Protein AF-A0A7Y4SAD2-F1 (afdb_monomer_lite)

Foldseek 3Di:
DDPPPPPPDPDDDPDVQFDWDQDPPPRDTHGPVCVVVCCVPVVVVVPPDPPPPDPPPDD

Sequence (59 aa):
MTTSKRTWGTKPESNQTSLRFCCPHCTEWIRNTEFETHINLVHPEVKPLPLKKPPPLMH

pLDDT: mean 70.87, std 15.79, range [37.59, 90.88]

Secondary structure (DSSP, 8-state):
-------------S-TT--EEE-TTT--EEEGGGHHHHHHHH-GGG-PPP---PPP---

Radius of gyration: 18.54 Å; chains: 1; bounding box: 24×64×36 Å

Structure (mmCIF, N/CA/C/O backbone):
data_AF-A0A7Y4SAD2-F1
#
_entry.id   AF-A0A7Y4SAD2-F1
#
loop_
_atom_site.group_PDB
_atom_site.id
_atom_site.type_symbol
_atom_site.label_atom_id
_atom_site.label_alt_id
_atom_site.label_comp_id
_atom_site.label_asym_id
_atom_site.label_entity_id
_atom_site.label_seq_id
_atom_site.pdbx_PDB_ins_code
_atom_site.Cartn_x
_atom_site.Cartn_y
_atom_site.Cartn_z
_atom_site.occupancy
_atom_site.B_iso_or_equiv
_atom_site.auth_seq_id
_atom_site.auth_comp_id
_atom_site.auth_asym_id
_atom_site.auth_atom_id
_atom_site.pdbx_PDB_model_num
ATOM 1 N N . MET A 1 1 ? 6.320 -34.320 18.447 1.00 37.59 1 MET A N 1
ATOM 2 C CA . MET A 1 1 ? 6.494 -33.173 17.530 1.00 37.59 1 MET A CA 1
ATOM 3 C C . MET A 1 1 ? 5.369 -32.192 17.829 1.00 37.59 1 MET A C 1
ATOM 5 O O . MET A 1 1 ? 4.226 -32.475 17.504 1.00 37.59 1 MET A O 1
ATOM 9 N N . THR A 1 2 ? 5.641 -31.130 18.583 1.00 39.62 2 THR A N 1
ATOM 10 C CA . THR A 1 2 ? 4.629 -30.150 19.000 1.00 39.62 2 THR A CA 1
ATOM 11 C C . THR A 1 2 ? 4.392 -29.158 17.865 1.00 39.62 2 THR A C 1
ATOM 13 O O . THR A 1 2 ? 5.174 -28.240 17.633 1.00 39.62 2 THR A O 1
ATOM 16 N N . THR A 1 3 ? 3.320 -29.370 17.105 1.00 46.12 3 THR A N 1
ATOM 17 C CA . THR A 1 3 ? 2.869 -28.429 16.078 1.00 46.12 3 THR A CA 1
ATOM 18 C C . THR A 1 3 ? 2.301 -27.189 16.764 1.00 46.12 3 THR A C 1
ATOM 20 O O . THR A 1 3 ? 1.127 -27.147 17.128 1.00 46.12 3 THR A O 1
ATOM 23 N N . SER A 1 4 ? 3.145 -26.174 16.952 1.00 46.88 4 SER A N 1
ATOM 24 C CA . SER A 1 4 ? 2.734 -24.833 17.370 1.00 46.88 4 SER A CA 1
ATOM 25 C C . SER A 1 4 ? 1.853 -24.197 16.294 1.00 46.88 4 SER A C 1
ATOM 27 O O . SER 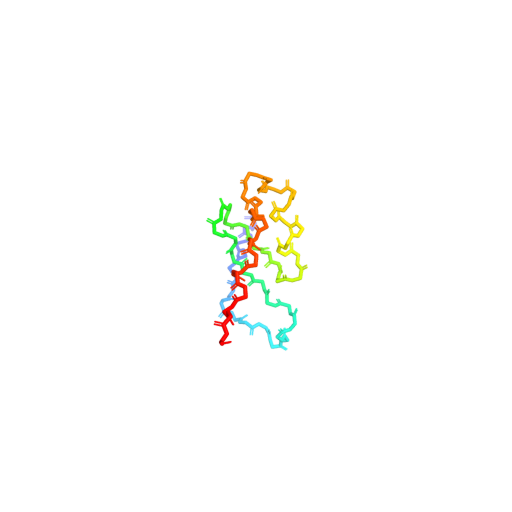A 1 4 ? 2.328 -23.476 15.416 1.00 46.88 4 SER A O 1
ATOM 2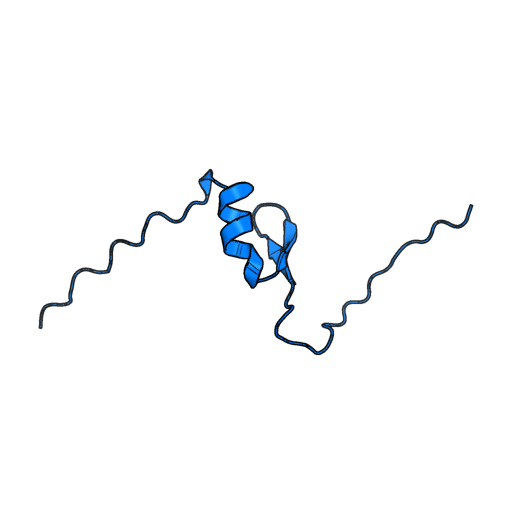9 N N . LYS A 1 5 ? 0.547 -24.467 16.356 1.00 51.41 5 LYS A N 1
ATOM 30 C CA . LYS A 1 5 ? -0.473 -23.681 15.662 1.00 51.41 5 LYS A CA 1
ATOM 31 C C . LYS A 1 5 ? -0.517 -22.306 16.326 1.00 51.41 5 LYS A C 1
ATOM 33 O O . LYS A 1 5 ? -1.058 -22.156 17.416 1.00 51.41 5 LYS A O 1
ATOM 38 N N . ARG A 1 6 ? 0.094 -21.307 15.687 1.00 51.31 6 ARG A N 1
ATOM 39 C CA . ARG A 1 6 ? -0.078 -19.901 16.066 1.00 51.31 6 ARG A CA 1
ATOM 40 C C . ARG A 1 6 ? -1.480 -19.453 15.663 1.00 51.31 6 ARG A C 1
ATOM 42 O O . ARG A 1 6 ? -1.706 -19.006 14.544 1.00 51.31 6 ARG A O 1
ATOM 49 N N . THR A 1 7 ? -2.425 -19.617 16.576 1.00 54.91 7 THR A N 1
ATOM 50 C CA . THR A 1 7 ? -3.734 -18.966 16.535 1.00 54.91 7 THR A CA 1
ATOM 51 C C . THR A 1 7 ? -3.528 -17.517 16.966 1.00 54.91 7 THR A C 1
ATOM 53 O O . THR A 1 7 ? -3.390 -17.224 18.151 1.00 54.91 7 THR A O 1
ATOM 56 N N . TRP A 1 8 ? -3.421 -16.605 16.002 1.00 59.31 8 TRP A N 1
ATOM 57 C CA . TRP A 1 8 ? -3.271 -15.182 16.291 1.00 59.31 8 TRP A CA 1
ATOM 58 C C . TRP A 1 8 ? -4.644 -14.571 16.559 1.00 59.31 8 TRP A C 1
ATOM 60 O O . TRP A 1 8 ? -5.483 -14.477 15.667 1.00 59.31 8 TRP A O 1
ATOM 70 N N . GLY A 1 9 ? -4.871 -14.225 17.826 1.00 50.97 9 GLY A N 1
ATOM 71 C CA . GLY A 1 9 ? -6.094 -13.598 18.302 1.00 50.97 9 GLY A CA 1
ATOM 72 C C . GLY A 1 9 ? -6.358 -12.251 17.629 1.00 50.97 9 GLY A C 1
ATOM 73 O O . GLY A 1 9 ? -5.469 -11.418 17.473 1.00 50.97 9 GLY A O 1
ATOM 74 N N . THR A 1 10 ? -7.618 -12.048 17.271 1.00 56.91 10 THR A N 1
ATOM 75 C CA . THR A 1 10 ? -8.244 -10.843 16.720 1.00 56.91 10 THR A CA 1
ATOM 76 C C . THR A 1 10 ? -8.284 -9.707 17.748 1.00 56.91 10 THR A C 1
ATOM 78 O O . THR A 1 10 ? -9.349 -9.288 18.196 1.00 56.91 10 THR A O 1
ATOM 81 N N . LYS A 1 11 ? -7.126 -9.189 18.166 1.00 52.25 11 LYS A N 1
ATOM 82 C CA . LYS A 1 11 ? -7.079 -7.987 19.005 1.00 52.25 11 LYS A CA 1
ATOM 83 C C . LYS A 1 11 ? -6.256 -6.905 18.302 1.00 52.25 11 LYS A C 1
ATOM 85 O O . LYS A 1 11 ? -5.056 -7.107 18.129 1.00 52.25 11 LYS A O 1
ATOM 90 N N . PRO A 1 12 ? -6.862 -5.780 17.875 1.00 56.47 12 PRO A N 1
ATOM 91 C CA . PRO A 1 12 ? -6.090 -4.645 17.396 1.00 56.47 12 PRO A CA 1
ATOM 92 C C . PRO A 1 12 ? -5.266 -4.110 18.571 1.00 56.47 12 PRO A C 1
ATOM 94 O O . PRO A 1 12 ? -5.805 -3.624 19.566 1.00 56.47 12 PRO A O 1
ATOM 97 N N . GLU A 1 13 ? -3.952 -4.298 18.487 1.00 51.47 13 GLU A N 1
ATOM 98 C CA . GLU A 1 13 ? -2.992 -3.799 19.462 1.00 51.47 13 GLU A CA 1
ATOM 99 C C . GLU A 1 13 ? -3.033 -2.265 19.454 1.00 51.47 13 GLU A C 1
ATOM 101 O O . GLU A 1 13 ? -3.001 -1.619 18.406 1.00 51.47 13 GLU A O 1
ATOM 106 N N . SER A 1 14 ? -3.194 -1.696 20.646 1.00 55.94 14 SER A N 1
ATOM 107 C CA . SER A 1 14 ? -3.417 -0.279 20.918 1.00 55.94 14 SER A CA 1
ATOM 108 C C . SER A 1 14 ? -2.187 0.570 20.559 1.00 55.94 14 SER A C 1
ATOM 110 O O . SER A 1 14 ? -1.424 0.979 21.431 1.00 55.94 14 SER A O 1
ATOM 112 N N . ASN A 1 15 ? -1.981 0.823 19.265 1.00 52.09 15 ASN A N 1
ATOM 113 C CA . ASN A 1 15 ? -1.114 1.866 18.713 1.00 52.09 15 ASN A CA 1
ATOM 114 C C . ASN A 1 15 ? -1.542 2.135 17.255 1.00 52.09 15 ASN A C 1
ATOM 116 O O . ASN A 1 15 ? -1.114 1.461 16.318 1.00 52.09 15 ASN A O 1
ATOM 120 N N . GLN A 1 16 ? -2.446 3.099 17.059 1.00 54.84 16 GLN A N 1
ATOM 121 C CA . GLN A 1 16 ? -3.116 3.389 15.776 1.00 54.84 16 GLN A CA 1
ATOM 122 C C . GLN A 1 16 ? -2.199 3.909 14.645 1.00 54.84 16 GLN A C 1
ATOM 124 O O . GLN A 1 16 ? -2.690 4.303 13.594 1.00 54.84 16 GLN A O 1
ATOM 129 N N . THR A 1 17 ? -0.874 3.873 14.793 1.00 54.66 17 THR A N 1
ATOM 130 C CA . THR A 1 17 ? 0.095 4.151 13.715 1.00 54.66 17 THR A CA 1
ATOM 131 C C . THR A 1 17 ? 0.572 2.893 12.978 1.00 54.66 17 THR A C 1
ATOM 133 O O . 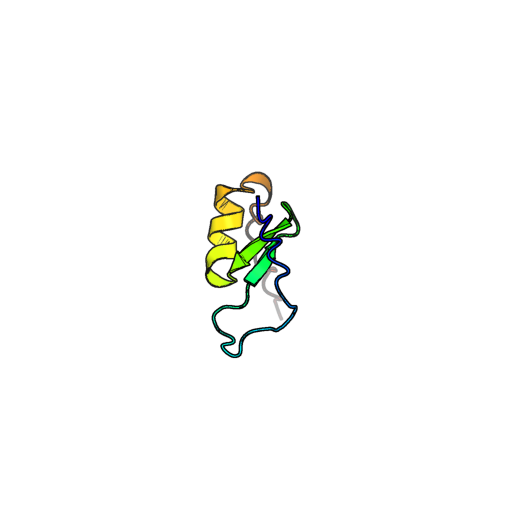THR A 1 17 ? 1.153 3.003 11.903 1.00 54.66 17 THR A O 1
ATOM 136 N N . SER A 1 18 ? 0.302 1.690 13.502 1.00 61.19 18 SER A N 1
ATOM 137 C CA . SER A 1 18 ? 0.685 0.400 12.895 1.00 61.19 18 SER A CA 1
ATOM 138 C C . SER A 1 18 ? -0.516 -0.419 12.411 1.00 61.19 18 SER A C 1
ATOM 140 O O . SER A 1 18 ? -0.490 -1.649 12.468 1.00 61.19 18 SER A O 1
ATOM 142 N N . LEU A 1 19 ? -1.576 0.237 11.927 1.00 74.69 19 LEU A N 1
ATOM 143 C CA . LEU A 1 19 ? -2.719 -0.470 11.349 1.00 74.69 19 LEU A CA 1
ATOM 144 C C . LEU A 1 19 ? -2.264 -1.233 10.097 1.00 74.69 19 LEU A C 1
ATOM 146 O O . LEU A 1 19 ? -1.923 -0.645 9.065 1.00 74.69 19 LEU A O 1
ATOM 150 N N . ARG A 1 20 ? -2.204 -2.560 10.236 1.00 82.31 20 ARG A N 1
ATOM 151 C CA . ARG A 1 20 ? -2.047 -3.491 9.122 1.00 82.31 20 ARG A CA 1
ATOM 152 C C . ARG A 1 20 ? -3.428 -3.829 8.584 1.00 82.31 20 ARG A C 1
ATOM 154 O O . ARG A 1 20 ? -4.337 -4.096 9.367 1.00 82.31 20 ARG A O 1
ATOM 161 N N . PHE A 1 21 ? -3.574 -3.847 7.270 1.00 85.75 21 PHE A N 1
ATOM 162 C CA . PHE A 1 21 ? -4.791 -4.262 6.590 1.00 85.75 21 PHE A CA 1
ATOM 163 C C . PHE A 1 21 ? -4.470 -5.286 5.507 1.00 85.75 21 PHE A C 1
ATOM 165 O O . PHE A 1 21 ? -3.330 -5.411 5.065 1.00 85.75 21 PHE A O 1
ATOM 172 N N . CYS A 1 22 ? -5.484 -6.044 5.111 1.00 87.50 22 CYS A N 1
ATOM 173 C CA . CYS A 1 22 ? -5.363 -7.051 4.071 1.00 87.50 22 CYS A CA 1
ATOM 174 C C . CYS A 1 22 ? -5.453 -6.376 2.696 1.00 87.50 22 CYS A C 1
ATOM 176 O O . CYS A 1 22 ? -6.449 -5.714 2.399 1.00 87.50 22 CYS A O 1
ATOM 178 N N . CYS A 1 23 ? -4.423 -6.527 1.866 1.00 87.00 23 CYS A N 1
ATOM 179 C CA . CYS A 1 23 ? -4.431 -6.030 0.501 1.00 87.00 23 CYS A CA 1
ATOM 180 C C . CYS A 1 23 ? -5.549 -6.731 -0.291 1.00 87.00 23 CYS A C 1
ATOM 182 O O . CYS A 1 23 ? -5.573 -7.962 -0.345 1.00 87.00 23 CYS A O 1
ATOM 184 N N . PRO A 1 24 ? -6.455 -5.994 -0.953 1.00 85.06 24 PRO A N 1
ATOM 185 C CA . PRO A 1 24 ? -7.555 -6.604 -1.698 1.00 85.06 24 PRO A CA 1
ATOM 186 C C . PRO A 1 24 ? -7.101 -7.355 -2.959 1.00 85.06 24 PRO A C 1
ATOM 188 O O . PRO A 1 24 ? -7.870 -8.144 -3.497 1.00 85.06 24 PRO A O 1
ATOM 191 N N . HIS A 1 25 ? -5.871 -7.128 -3.433 1.00 85.62 25 HIS A N 1
ATOM 192 C CA . HIS A 1 25 ? -5.362 -7.703 -4.682 1.00 85.62 25 HIS A CA 1
ATOM 193 C C . HIS A 1 25 ? -4.586 -9.013 -4.488 1.00 85.62 25 HIS A C 1
ATOM 195 O O . HIS A 1 25 ? -4.615 -9.869 -5.366 1.00 85.62 25 HIS A O 1
ATOM 201 N N . CYS A 1 26 ? -3.904 -9.189 -3.352 1.00 88.00 26 CYS A N 1
ATOM 202 C CA . CYS A 1 26 ? -3.097 -10.386 -3.062 1.00 88.00 26 CYS A CA 1
ATOM 203 C C . CYS A 1 26 ? -3.346 -10.994 -1.678 1.00 88.00 26 CYS A C 1
ATOM 205 O O . CYS A 1 26 ? -2.718 -11.989 -1.325 1.00 88.00 26 CYS A O 1
ATOM 207 N N . THR A 1 27 ? -4.252 -10.425 -0.880 1.00 85.12 27 THR A N 1
ATOM 208 C CA . THR A 1 27 ? -4.564 -10.850 0.495 1.00 85.12 27 THR A CA 1
ATOM 209 C C . THR A 1 27 ? -3.388 -10.811 1.485 1.00 85.12 27 THR A C 1
ATOM 211 O O . THR A 1 27 ? -3.461 -11.393 2.568 1.00 85.12 27 THR A O 1
ATOM 214 N N . GLU A 1 28 ? -2.308 -10.094 1.156 1.00 87.38 28 GLU A N 1
ATOM 215 C CA . GLU A 1 28 ? -1.197 -9.860 2.083 1.00 87.38 28 GLU A CA 1
ATOM 216 C C . GLU A 1 28 ? -1.529 -8.798 3.135 1.00 87.38 28 GLU A C 1
ATOM 218 O O . GLU A 1 28 ? -2.170 -7.788 2.850 1.00 87.38 28 GLU A O 1
ATOM 223 N N . TRP A 1 29 ? -1.047 -8.996 4.364 1.00 86.00 29 TRP A N 1
ATOM 224 C CA . TRP A 1 29 ? -1.208 -8.023 5.444 1.00 86.00 29 TRP A CA 1
ATOM 225 C C . TRP A 1 29 ? -0.118 -6.960 5.387 1.00 86.00 29 TRP A C 1
ATOM 227 O O . TRP A 1 29 ? 1.026 -7.200 5.771 1.00 86.00 29 TRP A O 1
ATOM 237 N N . ILE A 1 30 ? -0.502 -5.759 4.981 1.00 88.44 30 ILE A N 1
ATOM 238 C CA . ILE A 1 30 ? 0.395 -4.629 4.756 1.00 88.44 30 ILE A CA 1
ATOM 239 C C . ILE A 1 30 ? 0.082 -3.485 5.708 1.00 88.44 30 ILE A C 1
ATOM 241 O O . ILE A 1 30 ? -1.057 -3.292 6.129 1.00 88.44 30 ILE A O 1
ATOM 245 N N . ARG A 1 31 ? 1.099 -2.706 6.070 1.00 87.81 31 ARG A N 1
ATOM 246 C CA . ARG A 1 31 ? 0.900 -1.471 6.834 1.00 87.81 31 ARG A CA 1
ATOM 247 C C . ARG A 1 31 ? 0.385 -0.366 5.925 1.00 87.81 31 ARG A C 1
ATOM 249 O O . ARG A 1 31 ? 0.785 -0.278 4.768 1.00 87.81 31 ARG A O 1
ATOM 256 N N . ASN A 1 32 ? -0.400 0.547 6.490 1.00 84.12 32 ASN A N 1
ATOM 257 C CA . ASN A 1 32 ? -0.851 1.737 5.768 1.00 84.12 32 ASN A CA 1
ATOM 258 C C . ASN A 1 32 ? 0.295 2.559 5.164 1.00 84.12 32 ASN A C 1
ATOM 260 O O . ASN A 1 32 ? 0.206 2.995 4.022 1.00 84.12 32 ASN A O 1
ATOM 264 N N . THR A 1 33 ? 1.403 2.702 5.891 1.00 85.88 33 THR A N 1
ATOM 265 C CA . THR A 1 33 ? 2.595 3.423 5.420 1.00 85.88 33 THR A CA 1
ATOM 266 C C . THR A 1 33 ? 3.309 2.744 4.253 1.00 85.88 33 THR A C 1
ATOM 268 O O . THR A 1 33 ? 4.078 3.391 3.556 1.00 85.88 33 THR A O 1
ATOM 271 N N . GLU A 1 34 ? 3.089 1.445 4.050 1.00 87.50 34 GLU A N 1
ATOM 272 C CA . GLU A 1 34 ? 3.752 0.651 3.012 1.00 87.50 34 GLU A CA 1
ATOM 273 C C . GLU A 1 34 ? 2.826 0.360 1.826 1.00 87.50 34 GLU A C 1
ATOM 275 O O . GLU A 1 34 ? 3.266 -0.251 0.857 1.00 87.50 34 GLU A O 1
ATOM 280 N N . PHE A 1 35 ? 1.563 0.801 1.866 1.00 85.88 35 PHE A N 1
ATOM 281 C CA . PHE A 1 35 ? 0.581 0.472 0.833 1.00 85.88 35 PHE A CA 1
ATOM 282 C C . PHE A 1 35 ? 0.979 0.983 -0.549 1.00 85.88 35 PHE A C 1
ATOM 284 O O . PHE A 1 35 ? 0.942 0.223 -1.511 1.00 85.88 35 PHE A O 1
ATOM 291 N N . GLU A 1 36 ? 1.396 2.246 -0.652 1.00 86.50 36 GLU A N 1
ATOM 292 C CA . GLU A 1 36 ? 1.787 2.830 -1.937 1.00 86.50 36 GLU A CA 1
ATOM 293 C C . GLU A 1 36 ? 2.979 2.078 -2.546 1.00 86.50 36 GLU A C 1
ATOM 295 O O . GLU A 1 36 ? 2.961 1.712 -3.722 1.00 86.50 36 GLU A O 1
ATOM 300 N N . THR A 1 37 ? 3.990 1.770 -1.731 1.00 89.81 37 THR A N 1
ATOM 301 C CA . THR A 1 37 ? 5.149 0.972 -2.148 1.00 89.81 37 THR A CA 1
ATOM 302 C C . THR A 1 37 ? 4.740 -0.446 -2.543 1.00 89.81 37 THR A C 1
ATOM 304 O O . THR A 1 37 ? 5.176 -0.945 -3.579 1.00 89.81 37 THR A O 1
ATOM 307 N N . HIS A 1 38 ? 3.868 -1.083 -1.759 1.00 90.88 38 HIS A N 1
ATOM 308 C CA . HIS A 1 38 ? 3.349 -2.419 -2.036 1.00 90.88 38 HIS A CA 1
ATOM 309 C C . HIS A 1 38 ? 2.615 -2.469 -3.381 1.00 90.88 38 HIS A C 1
ATOM 311 O O . HIS A 1 38 ? 2.929 -3.326 -4.202 1.00 90.88 38 HIS A O 1
ATOM 317 N N . ILE A 1 39 ? 1.708 -1.526 -3.657 1.00 89.56 39 ILE A N 1
ATOM 318 C CA . ILE A 1 39 ? 1.014 -1.459 -4.949 1.00 89.56 39 ILE A CA 1
ATOM 319 C C . ILE A 1 39 ? 2.015 -1.245 -6.088 1.00 89.56 39 ILE A C 1
ATOM 321 O O .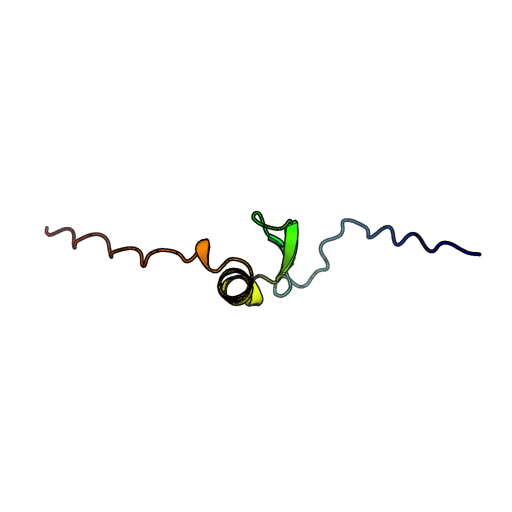 ILE A 1 39 ? 1.952 -1.950 -7.085 1.00 89.56 39 ILE A O 1
ATOM 325 N N . ASN A 1 40 ? 2.988 -0.342 -5.944 1.00 87.88 40 ASN A N 1
ATOM 326 C CA . ASN A 1 40 ? 3.953 -0.079 -7.015 1.00 87.88 40 ASN A CA 1
ATOM 327 C C . ASN A 1 40 ? 4.868 -1.272 -7.345 1.00 87.88 40 ASN A C 1
ATOM 329 O O . ASN A 1 40 ? 5.246 -1.427 -8.506 1.00 87.88 40 ASN A O 1
ATOM 333 N N . LEU A 1 41 ? 5.243 -2.083 -6.350 1.00 89.81 41 LEU A N 1
ATOM 334 C CA . LEU A 1 41 ? 6.161 -3.213 -6.531 1.00 89.81 41 LEU A CA 1
ATOM 335 C C . LEU A 1 41 ? 5.442 -4.523 -6.865 1.00 89.81 41 LEU A C 1
ATOM 337 O O . LEU A 1 41 ? 5.907 -5.272 -7.719 1.00 89.81 41 LEU A O 1
ATOM 341 N N . VAL A 1 42 ? 4.330 -4.803 -6.183 1.00 90.75 42 VAL A N 1
ATOM 342 C CA . VAL A 1 42 ? 3.604 -6.081 -6.271 1.00 90.75 42 VAL A CA 1
ATOM 343 C C . VAL A 1 42 ? 2.461 -6.005 -7.280 1.00 90.75 42 VAL A C 1
ATOM 345 O O . VAL A 1 42 ? 2.167 -6.986 -7.956 1.00 90.75 42 VAL A O 1
ATOM 348 N N . HIS A 1 43 ? 1.843 -4.831 -7.425 1.00 88.94 43 HIS A N 1
ATOM 349 C CA . HIS A 1 43 ? 0.691 -4.600 -8.297 1.00 88.94 43 HIS A CA 1
ATOM 350 C C . HIS A 1 43 ? 0.940 -3.461 -9.302 1.00 88.94 43 HIS A C 1
ATOM 352 O O . HIS A 1 43 ? 0.142 -2.521 -9.375 1.00 88.94 43 HIS A O 1
ATOM 358 N N . PRO A 1 44 ? 2.025 -3.504 -10.102 1.00 82.19 44 PRO A N 1
ATOM 359 C CA . PRO A 1 44 ? 2.387 -2.408 -11.006 1.00 82.19 44 PRO A CA 1
ATOM 360 C C . PRO A 1 44 ? 1.305 -2.101 -12.056 1.00 82.19 44 PRO A C 1
ATOM 362 O O . PRO A 1 44 ? 1.240 -0.979 -12.559 1.00 82.19 44 PRO A O 1
ATOM 365 N N . GLU A 1 45 ? 0.442 -3.073 -12.363 1.00 83.38 45 GLU A N 1
ATOM 366 C CA . GLU A 1 45 ? -0.731 -2.937 -13.236 1.00 83.38 45 GLU A CA 1
ATOM 367 C C . GLU A 1 45 ? -1.887 -2.135 -12.611 1.00 83.38 45 GLU A C 1
ATOM 369 O O . GLU A 1 45 ? -2.682 -1.539 -13.331 1.00 83.38 45 GLU A O 1
ATOM 374 N N . VAL A 1 46 ? -1.955 -2.070 -11.277 1.00 76.25 46 VAL A N 1
ATOM 375 C CA . VAL A 1 46 ? -2.987 -1.350 -10.507 1.00 76.25 46 VAL A CA 1
ATOM 376 C C . VAL A 1 46 ? -2.612 0.124 -10.326 1.00 76.25 46 VAL A C 1
ATOM 378 O O . VAL A 1 46 ? -3.327 0.870 -9.656 1.00 76.25 46 VAL A O 1
ATOM 381 N N . LYS A 1 47 ? -1.499 0.578 -10.929 1.00 65.44 47 LYS A N 1
ATOM 382 C CA . LYS A 1 47 ? -1.054 1.973 -10.857 1.00 65.44 47 LYS A CA 1
ATOM 383 C C . LYS A 1 47 ? -2.240 2.907 -11.103 1.00 65.44 47 LYS A C 1
ATOM 385 O O . LYS A 1 47 ? -2.821 2.865 -12.192 1.00 65.44 47 LYS A O 1
ATOM 3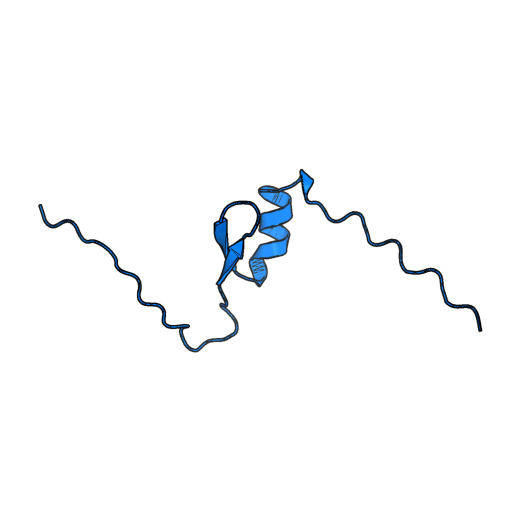90 N N . PRO A 1 48 ? -2.602 3.756 -10.123 1.00 63.31 48 PRO A N 1
ATOM 391 C CA . PRO A 1 48 ? -3.654 4.721 -10.344 1.00 63.31 48 PRO A CA 1
ATOM 392 C C . PRO A 1 48 ? -3.203 5.604 -11.503 1.00 63.31 48 PRO A C 1
ATOM 394 O O . PRO A 1 48 ? -2.153 6.250 -11.439 1.00 63.31 48 PRO A O 1
ATOM 397 N N . LEU A 1 49 ? -3.985 5.609 -12.586 1.00 60.84 49 LEU A N 1
ATOM 398 C CA . LEU A 1 49 ? -3.879 6.664 -13.583 1.00 60.84 49 LEU A CA 1
ATOM 399 C C . LEU A 1 49 ? -3.921 7.980 -12.802 1.00 60.84 49 LEU A C 1
ATOM 401 O O . LEU A 1 49 ? -4.786 8.109 -11.928 1.00 60.84 49 LEU A O 1
ATOM 405 N N . PRO A 1 50 ? -3.002 8.932 -13.047 1.00 60.97 50 PRO A N 1
ATOM 406 C CA . PRO A 1 50 ? -3.051 10.204 -12.351 1.00 60.97 50 PRO A CA 1
ATOM 407 C C . PRO A 1 50 ? -4.456 10.749 -12.560 1.00 60.97 50 PRO A C 1
ATOM 409 O O . PRO A 1 50 ? -4.869 10.950 -13.706 1.00 60.97 50 PRO A O 1
ATOM 412 N N . LEU A 1 51 ? -5.208 10.898 -11.463 1.00 61.03 51 LEU A N 1
ATOM 413 C CA . LEU A 1 51 ? -6.520 11.521 -11.483 1.00 61.03 51 LEU A CA 1
ATOM 414 C C . LEU A 1 51 ? -6.302 12.868 -12.157 1.00 61.03 51 LEU A C 1
ATOM 416 O O . LEU A 1 51 ? -5.696 13.775 -11.579 1.00 61.03 51 LEU A O 1
ATOM 420 N N . LYS A 1 52 ? -6.711 12.962 -13.427 1.00 59.28 52 LYS A N 1
ATOM 421 C CA . LYS A 1 52 ? -6.773 14.227 -14.139 1.00 59.28 52 LYS A CA 1
ATOM 422 C C . LYS A 1 52 ? -7.610 15.103 -13.229 1.00 59.28 52 LYS A C 1
ATOM 424 O O . LYS A 1 52 ? -8.771 14.781 -12.985 1.00 59.28 52 LYS A O 1
ATOM 429 N N . LYS A 1 53 ? -6.963 16.112 -12.640 1.00 60.88 53 LYS A N 1
ATOM 430 C CA . LYS A 1 53 ? -7.596 17.086 -11.751 1.00 60.88 53 LYS A CA 1
ATOM 431 C C . LYS A 1 53 ? -8.955 17.425 -12.368 1.00 60.88 53 LYS A C 1
ATOM 433 O O . LYS A 1 53 ? -8.973 17.672 -13.581 1.00 60.88 53 LYS A O 1
ATOM 438 N N . PRO A 1 54 ? -10.068 17.374 -11.613 1.00 65.94 54 PRO A N 1
ATOM 439 C CA . PRO A 1 54 ? -11.338 17.804 -12.174 1.00 65.94 54 PRO A CA 1
ATOM 440 C C . PRO A 1 54 ? -11.120 19.202 -12.774 1.00 65.94 54 PRO A C 1
ATOM 442 O O . PRO A 1 54 ? -10.396 20.002 -12.164 1.00 65.94 54 PRO A O 1
ATOM 445 N N . PRO A 1 55 ? -11.618 19.473 -13.996 1.00 67.31 55 PRO A N 1
ATOM 446 C CA . PRO A 1 55 ? -11.432 20.778 -14.616 1.00 67.31 55 PRO A CA 1
ATOM 447 C C . PRO A 1 55 ? -11.896 21.861 -13.631 1.00 67.31 55 PRO A C 1
ATOM 449 O O . PRO A 1 55 ? -12.861 21.615 -12.900 1.00 67.31 55 PRO A O 1
ATOM 452 N N . PRO A 1 56 ? -11.219 23.025 -13.560 1.00 68.62 56 PRO A N 1
ATOM 453 C CA . PRO A 1 56 ? -11.661 24.093 -12.678 1.00 68.62 56 PRO A CA 1
ATOM 454 C C . PRO A 1 56 ? -13.124 24.393 -12.996 1.00 68.62 56 PRO A C 1
ATOM 456 O O . PRO A 1 56 ? -13.463 24.655 -14.151 1.00 68.62 56 PRO A O 1
ATOM 459 N N . LEU A 1 57 ? -13.991 24.305 -11.988 1.00 72.44 57 LEU A N 1
ATOM 460 C CA . LEU A 1 57 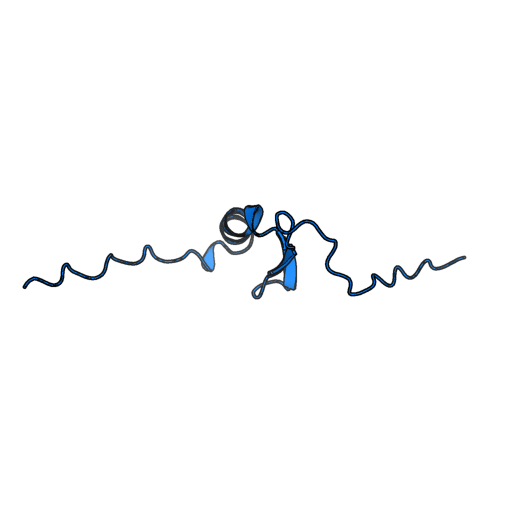? -15.341 24.840 -12.083 1.00 72.44 57 LEU A CA 1
ATOM 461 C C . LEU A 1 57 ? -15.193 26.358 -12.222 1.00 72.44 57 LEU A C 1
ATOM 463 O O . LEU A 1 57 ? -14.974 27.063 -11.236 1.00 72.44 57 LEU A O 1
ATOM 467 N N . MET A 1 58 ? -15.218 26.829 -13.468 1.00 67.25 58 MET A N 1
ATOM 468 C CA . MET A 1 58 ? -15.312 28.246 -13.805 1.00 67.25 58 MET A CA 1
ATOM 469 C C . MET A 1 58 ? -16.675 28.726 -13.273 1.00 67.25 58 MET A C 1
ATOM 471 O O . MET A 1 58 ? -17.696 28.162 -13.670 1.00 67.25 58 MET A O 1
ATOM 475 N N . HIS A 1 59 ? -16.678 29.684 -12.342 1.00 63.91 59 HIS A N 1
ATOM 476 C CA . HIS A 1 59 ? -17.879 30.406 -11.900 1.00 63.91 59 HIS A CA 1
ATOM 477 C C . HIS A 1 59 ? -18.053 31.672 -12.735 1.00 63.91 59 HIS A C 1
ATOM 479 O O . HIS A 1 59 ? -17.013 32.306 -13.032 1.00 63.91 59 HIS A O 1
#